Protein AF-A0A4R4BL20-F1 (afdb_monomer)

Secondary structure (DSSP, 8-state):
-------PPPHHHHHHHHHHHHHHHHTS-HHHHHHHHHHHTT--TT-SSPPEEEEEHHHHHHHHT--SSHHHHHHHHHHHHHHHT-EEEEE-TTS-EEEEESEEEEEEETTTTEEEEEE-GGGHHHHTTTHHHHTT--THHHHHTTTTT--

Structure (mmCIF, N/CA/C/O backbone):
data_AF-A0A4R4BL20-F1
#
_entry.id   AF-A0A4R4BL20-F1
#
loop_
_atom_site.group_PDB
_atom_site.id
_atom_site.type_symbol
_atom_site.label_atom_id
_atom_site.label_alt_id
_atom_site.label_comp_id
_atom_site.label_asym_id
_atom_site.label_entity_id
_atom_site.label_seq_id
_atom_site.pdbx_PDB_ins_code
_atom_site.Cartn_x
_atom_site.Cartn_y
_atom_site.Cartn_z
_atom_site.occupancy
_atom_site.B_iso_or_equiv
_atom_site.auth_seq_id
_atom_site.auth_comp_id
_atom_site.auth_asym_id
_atom_site.auth_atom_id
_atom_site.pdbx_PDB_model_num
ATOM 1 N N . MET A 1 1 ? -0.333 5.205 30.429 1.00 31.94 1 MET A N 1
ATOM 2 C CA . MET A 1 1 ? -1.725 4.739 30.607 1.00 31.94 1 MET A CA 1
ATOM 3 C C . MET A 1 1 ? -2.564 5.452 29.560 1.00 31.94 1 MET A C 1
ATOM 5 O O . MET A 1 1 ? -2.963 6.585 29.791 1.00 31.94 1 MET A O 1
ATOM 9 N N . SER A 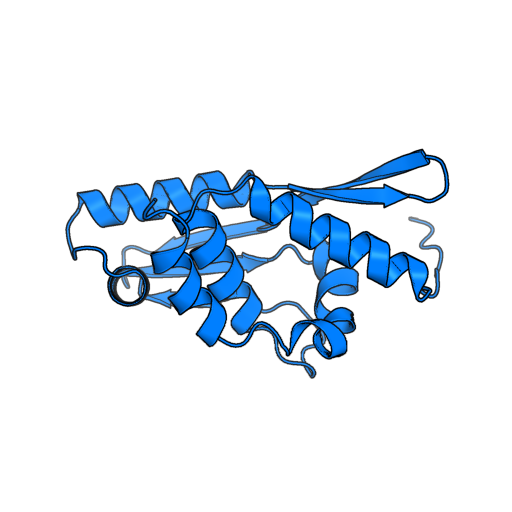1 2 ? -2.712 4.861 28.374 1.00 31.23 2 SER A N 1
ATOM 10 C CA . SER A 1 2 ? -3.537 5.444 27.311 1.00 31.23 2 SER A CA 1
ATOM 11 C C . SER A 1 2 ? -4.965 4.954 27.495 1.00 31.23 2 SER A C 1
ATOM 13 O O . SER A 1 2 ? -5.219 3.754 27.458 1.00 31.23 2 SER A O 1
ATOM 15 N N . THR A 1 3 ? -5.874 5.884 27.763 1.00 33.41 3 THR A N 1
ATOM 16 C CA . THR A 1 3 ? -7.309 5.628 27.878 1.00 33.41 3 THR A CA 1
ATOM 17 C C . THR A 1 3 ? -7.859 5.272 26.500 1.00 33.41 3 THR A C 1
ATOM 19 O O . THR A 1 3 ? -8.181 6.161 25.713 1.00 33.41 3 THR A O 1
ATOM 22 N N . THR A 1 4 ? -7.958 3.982 26.195 1.00 31.48 4 THR A N 1
ATOM 23 C CA . THR A 1 4 ? -8.775 3.504 25.077 1.00 31.48 4 THR A CA 1
ATOM 24 C C . THR A 1 4 ? -10.235 3.686 25.475 1.00 31.48 4 THR A C 1
ATOM 26 O O . THR A 1 4 ? -10.681 3.157 26.491 1.00 31.48 4 THR A O 1
ATOM 29 N N . LYS A 1 5 ? -10.967 4.512 24.725 1.00 36.00 5 LYS A N 1
ATOM 30 C CA . LYS A 1 5 ? -12.428 4.531 24.786 1.00 36.00 5 LYS A CA 1
ATOM 31 C C . LYS A 1 5 ? -12.923 3.472 23.816 1.00 36.00 5 LYS A C 1
ATOM 33 O O . LYS A 1 5 ? -12.691 3.612 22.618 1.00 36.00 5 LYS A O 1
ATOM 38 N N . ASP A 1 6 ? -13.622 2.472 24.332 1.00 31.44 6 ASP A N 1
ATOM 39 C CA . ASP A 1 6 ? -14.359 1.528 23.503 1.00 31.44 6 ASP A CA 1
ATOM 40 C C . ASP A 1 6 ? -15.542 2.270 22.877 1.00 31.44 6 ASP A C 1
ATOM 42 O O . ASP A 1 6 ? -16.510 2.636 23.546 1.00 31.44 6 ASP A O 1
ATOM 46 N N . VAL A 1 7 ? -15.419 2.577 21.590 1.00 52.25 7 VAL A N 1
ATOM 47 C CA . VAL A 1 7 ? -16.504 3.126 20.780 1.00 52.25 7 VAL A CA 1
ATOM 48 C C . VAL A 1 7 ? -16.988 1.992 19.893 1.00 52.25 7 VAL A C 1
ATOM 50 O O . VAL A 1 7 ? -16.219 1.470 19.091 1.00 52.25 7 VAL A O 1
ATOM 53 N N . VAL A 1 8 ? -18.254 1.604 20.050 1.00 52.00 8 VAL A N 1
ATOM 54 C CA . VAL A 1 8 ? -18.905 0.650 19.145 1.00 52.00 8 VAL A CA 1
ATOM 55 C C . VAL A 1 8 ? -19.224 1.396 17.845 1.00 52.00 8 VAL A C 1
ATOM 57 O O . VAL A 1 8 ? -19.981 2.369 17.906 1.00 52.00 8 VAL A O 1
ATOM 60 N N . PRO A 1 9 ? -18.657 0.998 16.691 1.00 52.44 9 PRO A N 1
ATOM 61 C CA . PRO A 1 9 ? -18.915 1.678 15.427 1.00 52.44 9 PRO A CA 1
ATOM 62 C C . PRO A 1 9 ? -20.393 1.596 15.032 1.00 52.44 9 PRO A C 1
ATOM 64 O O . PRO A 1 9 ? -21.051 0.570 15.213 1.00 52.44 9 PRO A O 1
ATOM 67 N N . THR A 1 10 ? -20.915 2.677 14.463 1.00 61.94 10 THR A N 1
ATOM 68 C CA . THR A 1 10 ? -22.281 2.772 13.937 1.00 61.94 10 THR A CA 1
ATOM 69 C C . THR A 1 10 ? -22.305 2.649 12.411 1.00 61.94 10 THR A C 1
ATOM 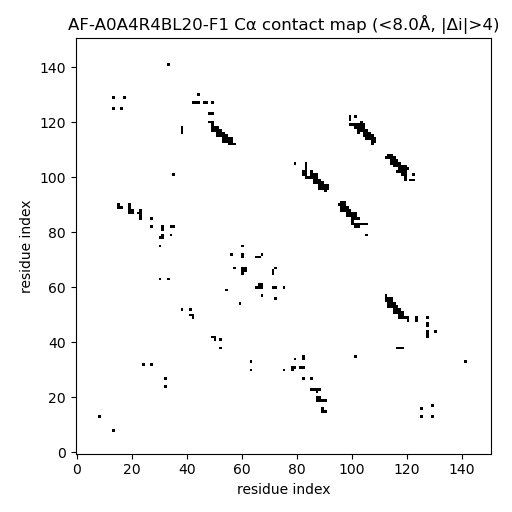71 O O . THR A 1 10 ? -21.281 2.740 11.738 1.00 61.94 10 THR A O 1
ATOM 74 N N . ARG A 1 11 ? -23.499 2.478 11.825 1.00 59.25 11 ARG A N 1
ATOM 75 C CA . ARG A 1 11 ? -23.683 2.435 10.360 1.00 59.25 11 ARG A CA 1
ATOM 76 C C . ARG A 1 11 ? -23.133 3.679 9.651 1.00 59.25 11 ARG A C 1
ATOM 78 O O . ARG A 1 11 ? -22.597 3.557 8.551 1.00 59.25 11 ARG A O 1
ATOM 85 N N . ASP A 1 12 ? -23.259 4.844 10.276 1.00 62.38 12 ASP A N 1
ATOM 86 C CA . ASP A 1 12 ? -22.762 6.102 9.720 1.00 62.38 12 ASP A CA 1
ATOM 87 C C . ASP A 1 12 ? -21.228 6.157 9.747 1.00 62.38 12 ASP A C 1
ATOM 89 O O . ASP A 1 12 ? -20.618 6.633 8.788 1.00 62.38 12 ASP A O 1
ATOM 93 N N . ASP A 1 13 ? -20.593 5.572 10.770 1.00 61.72 13 ASP A N 1
ATOM 94 C CA . ASP A 1 13 ? -19.132 5.452 10.840 1.00 61.72 13 ASP A CA 1
ATOM 95 C C . ASP A 1 13 ? -18.587 4.596 9.689 1.00 61.72 13 ASP A C 1
ATOM 97 O O . ASP A 1 13 ? -17.607 4.977 9.048 1.00 61.72 13 ASP A O 1
ATOM 101 N N . TYR A 1 14 ? -19.258 3.486 9.361 1.00 63.41 14 TYR A N 1
ATOM 102 C CA . TYR A 1 14 ? -18.886 2.652 8.214 1.00 63.41 14 TYR A CA 1
ATOM 103 C C . TYR A 1 14 ? -19.047 3.389 6.879 1.00 63.41 14 TYR A C 1
ATOM 105 O O . TYR A 1 14 ? -18.182 3.279 6.013 1.00 63.41 14 TYR A O 1
ATOM 113 N N . LEU A 1 15 ? -20.102 4.191 6.699 1.00 62.44 15 LEU A N 1
ATOM 114 C CA . LEU A 1 15 ? -20.268 5.007 5.488 1.00 62.44 15 LEU A CA 1
ATOM 115 C C . LEU A 1 15 ? -19.156 6.058 5.356 1.00 62.44 15 LEU A C 1
ATOM 117 O O . LEU A 1 15 ? -18.585 6.222 4.276 1.00 62.44 15 LEU A O 1
ATOM 121 N N . LEU A 1 16 ? -18.803 6.741 6.448 1.00 61.59 16 LEU A N 1
ATOM 122 C CA . LEU A 1 16 ? -17.710 7.717 6.468 1.00 61.59 16 LEU A CA 1
ATOM 123 C C . LEU A 1 16 ? -16.361 7.071 6.139 1.00 61.59 16 LEU A C 1
ATOM 125 O O . LEU A 1 16 ? -15.613 7.602 5.316 1.00 61.59 16 LEU A O 1
ATOM 129 N N . GLN A 1 17 ? -16.077 5.906 6.720 1.00 66.00 17 GLN A N 1
ATOM 130 C CA . GLN A 1 17 ? -14.889 5.114 6.396 1.00 66.00 17 GLN A CA 1
ATOM 131 C C . GLN A 1 17 ? -14.898 4.697 4.926 1.00 66.00 17 GLN A C 1
ATOM 133 O O . GLN A 1 17 ? -13.884 4.845 4.242 1.00 66.00 17 GLN A O 1
ATOM 138 N N . ALA A 1 18 ? -16.057 4.292 4.397 1.00 63.91 18 ALA A N 1
ATOM 139 C CA . ALA A 1 18 ? -16.178 3.920 2.998 1.00 63.91 18 ALA A CA 1
ATOM 140 C C . ALA A 1 18 ? -15.813 5.062 2.054 1.00 63.91 18 ALA A C 1
ATOM 142 O O . ALA A 1 18 ? -15.075 4.897 1.076 1.00 63.91 18 ALA A O 1
ATOM 143 N N . HIS A 1 19 ? -16.324 6.250 2.371 1.00 66.12 19 HIS A N 1
ATOM 144 C CA . HIS A 1 19 ? 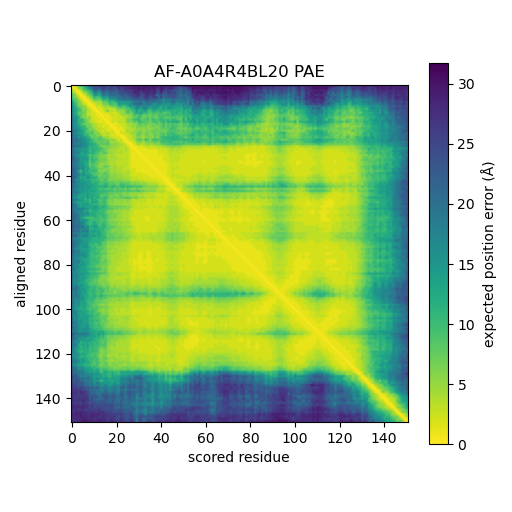-16.023 7.467 1.642 1.00 66.12 19 HIS A CA 1
ATOM 145 C C . HIS A 1 19 ? -14.555 7.878 1.796 1.00 66.12 19 HIS A C 1
ATOM 147 O O . HIS A 1 19 ? -13.945 8.278 0.806 1.00 66.12 19 HIS A O 1
ATOM 153 N N . ALA A 1 20 ? -13.964 7.737 2.984 1.00 66.00 20 ALA A N 1
ATOM 154 C CA . ALA A 1 20 ? -12.551 8.013 3.233 1.00 66.00 20 ALA A CA 1
ATOM 155 C C . ALA A 1 20 ? -11.629 7.113 2.392 1.00 66.00 20 ALA A C 1
ATOM 157 O O . ALA A 1 20 ? -10.736 7.621 1.705 1.00 66.00 20 ALA A O 1
ATOM 158 N N . ILE A 1 21 ? -11.899 5.802 2.379 1.00 70.31 21 ILE A N 1
ATOM 159 C CA . ILE A 1 21 ? -11.203 4.803 1.553 1.00 70.31 21 ILE A CA 1
ATOM 160 C C . ILE A 1 21 ? -11.309 5.191 0.075 1.00 70.31 21 ILE A C 1
ATOM 162 O O . ILE A 1 21 ? -10.303 5.296 -0.630 1.00 70.31 21 ILE A O 1
ATOM 166 N N . SER A 1 22 ? -12.534 5.482 -0.374 1.00 66.31 22 SER A N 1
ATOM 167 C CA . SER A 1 22 ? -12.822 5.862 -1.756 1.00 66.31 22 SER A CA 1
ATOM 168 C C . SER A 1 22 ? -12.051 7.121 -2.178 1.00 66.31 22 SER A C 1
ATOM 170 O O . SER A 1 22 ? -11.324 7.098 -3.171 1.00 66.31 22 SER A O 1
ATOM 172 N N . ARG A 1 23 ? -12.127 8.208 -1.394 1.00 67.81 23 ARG A N 1
ATOM 173 C CA . ARG A 1 23 ? -11.428 9.481 -1.661 1.00 67.81 23 ARG A CA 1
ATOM 174 C C . ARG A 1 23 ? -9.912 9.326 -1.691 1.00 67.81 23 ARG A C 1
ATOM 176 O O . ARG A 1 23 ? -9.277 9.854 -2.603 1.00 67.81 23 ARG A O 1
ATOM 183 N N . GLY A 1 24 ? -9.343 8.594 -0.731 1.00 67.75 24 GLY A N 1
ATOM 184 C CA . GLY A 1 24 ? -7.903 8.339 -0.674 1.00 67.75 24 GLY A CA 1
ATOM 185 C C . GLY A 1 24 ? -7.401 7.661 -1.949 1.00 67.75 24 GLY A C 1
ATOM 186 O O . GLY A 1 24 ? -6.431 8.125 -2.555 1.00 67.75 24 GLY A O 1
ATOM 187 N N . ALA A 1 25 ? -8.127 6.641 -2.418 1.00 65.88 25 ALA A N 1
ATOM 188 C CA . ALA A 1 25 ? -7.799 5.920 -3.644 1.00 65.88 25 ALA A CA 1
ATOM 189 C C . ALA A 1 25 ? -7.872 6.799 -4.910 1.00 65.88 25 ALA A C 1
ATOM 191 O O . ALA A 1 25 ? -7.066 6.611 -5.819 1.00 65.88 25 ALA A O 1
ATOM 192 N N . TYR A 1 26 ? -8.771 7.790 -4.999 1.00 66.31 26 TYR A N 1
ATOM 193 C CA . TYR A 1 26 ? -8.877 8.647 -6.195 1.00 66.31 26 TYR A CA 1
ATOM 194 C C . TYR A 1 26 ? -7.657 9.545 -6.447 1.00 66.31 26 TYR A C 1
ATOM 196 O O . TYR A 1 26 ? -7.417 9.923 -7.592 1.00 66.31 26 TYR A O 1
ATOM 204 N N . THR A 1 27 ? -6.869 9.865 -5.418 1.00 75.88 27 THR A N 1
ATOM 205 C CA . THR A 1 27 ? -5.661 10.707 -5.559 1.00 75.88 27 THR A CA 1
ATOM 206 C C . THR A 1 27 ? -4.416 9.929 -5.999 1.00 75.88 27 THR A C 1
ATOM 208 O O . THR A 1 27 ? -3.361 10.517 -6.256 1.00 75.88 27 THR A O 1
ATOM 211 N N . MET A 1 28 ? -4.522 8.603 -6.061 1.00 86.88 28 MET A N 1
ATOM 212 C CA . MET A 1 28 ? -3.430 7.696 -6.383 1.00 86.88 28 MET A CA 1
ATOM 213 C C . MET A 1 28 ? -3.315 7.472 -7.893 1.00 86.88 28 MET A C 1
ATOM 215 O O . MET A 1 28 ? -4.305 7.383 -8.625 1.00 86.88 28 MET A O 1
ATOM 219 N N . THR A 1 29 ? -2.089 7.293 -8.374 1.00 89.25 29 THR A N 1
ATOM 220 C CA . THR A 1 29 ? -1.850 6.806 -9.735 1.00 89.25 29 THR A CA 1
ATOM 221 C C . THR A 1 29 ? -2.375 5.383 -9.914 1.00 89.25 29 THR A C 1
ATOM 223 O O . THR A 1 29 ? -2.758 4.695 -8.966 1.00 89.25 29 THR A O 1
ATOM 226 N N . VAL A 1 30 ? -2.436 4.928 -11.165 1.00 87.25 30 VAL A N 1
ATOM 227 C CA . VAL A 1 30 ? -2.945 3.591 -11.492 1.00 87.25 30 VAL A CA 1
ATOM 228 C C . VAL A 1 30 ? -2.108 2.494 -10.826 1.00 87.25 30 VAL A C 1
ATOM 230 O O . VAL A 1 30 ? -2.689 1.578 -10.253 1.00 87.25 30 VAL A O 1
ATOM 233 N N . LEU A 1 31 ? -0.774 2.601 -10.836 1.00 89.69 31 LEU A N 1
ATOM 234 C CA . LEU A 1 31 ? 0.099 1.603 -10.204 1.00 89.69 31 LEU A CA 1
ATOM 235 C C . LEU A 1 31 ? -0.043 1.578 -8.679 1.00 89.69 31 LEU A C 1
ATOM 237 O O . LEU A 1 31 ? -0.161 0.500 -8.108 1.00 89.69 31 LEU A O 1
ATOM 241 N N . GLU A 1 32 ? -0.123 2.741 -8.028 1.00 91.75 32 GLU A N 1
ATOM 242 C CA . GLU A 1 32 ? -0.366 2.827 -6.578 1.00 91.75 32 GLU A CA 1
ATOM 243 C C . GLU A 1 32 ? -1.689 2.154 -6.188 1.00 91.75 32 GLU A C 1
ATOM 245 O O . GLU A 1 32 ? -1.716 1.332 -5.276 1.00 91.75 32 GLU A O 1
ATOM 250 N N . ARG A 1 33 ? -2.777 2.435 -6.923 1.00 87.38 33 ARG A N 1
ATOM 251 C CA . ARG A 1 33 ? -4.078 1.780 -6.694 1.00 87.38 33 ARG A CA 1
ATOM 252 C C . ARG A 1 33 ? -4.012 0.278 -6.907 1.00 87.38 33 ARG A C 1
ATOM 254 O O . ARG A 1 33 ? -4.575 -0.467 -6.118 1.00 87.38 33 ARG A O 1
ATOM 261 N N . ARG A 1 34 ? -3.345 -0.172 -7.973 1.00 87.50 34 ARG A N 1
ATOM 262 C CA . ARG A 1 34 ? -3.199 -1.602 -8.270 1.00 87.50 34 ARG A CA 1
ATOM 263 C C . ARG A 1 34 ? -2.441 -2.327 -7.161 1.00 87.50 34 ARG A C 1
ATOM 265 O O . ARG A 1 34 ? -2.890 -3.388 -6.747 1.00 87.50 34 ARG A O 1
ATOM 272 N N . LEU A 1 35 ? -1.356 -1.741 -6.654 1.00 91.44 35 LEU A N 1
ATOM 273 C CA . LEU A 1 35 ? -0.610 -2.272 -5.509 1.00 91.44 35 LEU A CA 1
ATOM 274 C C . LEU A 1 35 ? -1.474 -2.328 -4.244 1.00 91.44 35 LEU A C 1
ATOM 276 O O . LEU A 1 35 ? -1.524 -3.367 -3.590 1.00 91.44 35 LEU A O 1
ATOM 280 N N . LEU A 1 36 ? -2.203 -1.249 -3.936 1.00 88.38 36 LEU A N 1
ATOM 281 C CA . LEU A 1 36 ? -3.107 -1.212 -2.785 1.00 88.38 36 LEU A CA 1
ATOM 282 C C . LEU A 1 36 ? -4.195 -2.288 -2.888 1.00 88.38 36 LEU A C 1
ATOM 284 O O . LEU A 1 36 ? -4.413 -3.037 -1.942 1.00 88.38 36 LEU A O 1
ATOM 288 N N . TYR A 1 37 ? -4.853 -2.403 -4.042 1.00 84.25 37 TYR A N 1
ATOM 289 C CA . TYR A 1 37 ? -5.892 -3.406 -4.261 1.00 84.25 37 TYR A CA 1
ATOM 290 C C . TYR A 1 37 ? -5.352 -4.828 -4.232 1.00 84.25 37 TYR A C 1
ATOM 292 O O . TYR A 1 37 ? -6.029 -5.711 -3.717 1.00 84.25 37 TYR A O 1
ATOM 300 N N . LEU A 1 38 ? -4.141 -5.054 -4.739 1.00 85.06 38 LEU A N 1
ATOM 301 C CA . LEU A 1 38 ? -3.494 -6.355 -4.652 1.00 85.06 38 LEU A CA 1
ATOM 302 C C . LEU A 1 38 ? -3.280 -6.753 -3.186 1.00 85.06 38 LEU A C 1
ATOM 304 O O . LEU A 1 38 ? -3.604 -7.884 -2.828 1.00 85.06 38 LEU A O 1
ATOM 308 N N . ALA A 1 39 ? -2.819 -5.824 -2.340 1.00 87.06 39 ALA A N 1
ATOM 309 C CA . ALA A 1 39 ? -2.666 -6.062 -0.907 1.00 87.06 39 ALA A CA 1
ATOM 310 C C . ALA A 1 39 ? -4.021 -6.292 -0.210 1.00 87.06 39 ALA A C 1
ATOM 312 O O . ALA A 1 39 ? -4.196 -7.283 0.494 1.00 87.06 39 ALA A O 1
ATOM 313 N N . MET A 1 40 ? -5.011 -5.429 -0.464 1.00 82.94 40 MET A N 1
ATOM 314 C CA . MET A 1 40 ? -6.352 -5.554 0.123 1.00 82.94 40 MET A CA 1
ATOM 315 C C . MET A 1 40 ? -7.072 -6.842 -0.295 1.00 82.94 40 MET A C 1
ATOM 317 O O . MET A 1 40 ? -7.827 -7.399 0.494 1.00 82.94 40 MET A O 1
ATOM 321 N N . ALA A 1 41 ? -6.832 -7.340 -1.511 1.00 81.06 41 ALA A N 1
ATOM 322 C CA . ALA A 1 41 ? -7.429 -8.579 -2.007 1.00 81.06 41 ALA A CA 1
ATOM 323 C C . ALA A 1 41 ? -6.940 -9.838 -1.271 1.00 81.06 41 ALA A C 1
ATOM 325 O O . ALA A 1 41 ? -7.546 -10.895 -1.435 1.00 81.06 41 ALA A O 1
ATOM 326 N N . GLN A 1 42 ? -5.858 -9.748 -0.489 1.00 82.19 42 GLN A N 1
ATOM 327 C CA . GLN A 1 42 ? -5.380 -10.866 0.330 1.00 82.19 42 GLN A CA 1
ATOM 328 C C . GLN A 1 42 ? -6.057 -10.949 1.697 1.00 82.19 42 GLN A C 1
ATOM 330 O O . 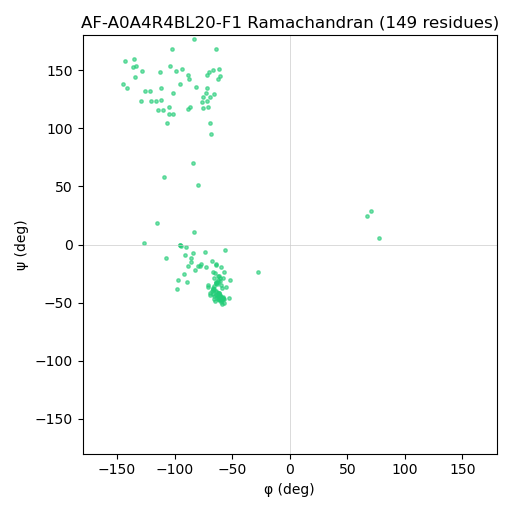GLN A 1 42 ? -5.957 -11.989 2.341 1.00 82.19 42 GLN A O 1
ATOM 335 N N . ILE A 1 43 ? -6.741 -9.884 2.122 1.00 82.25 43 ILE A N 1
ATOM 336 C CA . ILE A 1 43 ? -7.476 -9.844 3.385 1.00 82.25 43 ILE A CA 1
ATOM 337 C C . ILE A 1 43 ? -8.684 -10.772 3.271 1.00 82.25 43 ILE A C 1
ATOM 339 O O . ILE A 1 43 ? -9.495 -10.636 2.346 1.00 82.25 43 ILE A O 1
ATOM 343 N N . ARG A 1 44 ? -8.821 -11.690 4.222 1.00 78.00 44 ARG A N 1
ATOM 344 C CA . ARG A 1 44 ? -9.931 -12.638 4.314 1.00 78.00 44 ARG A CA 1
ATOM 345 C C . ARG A 1 44 ? -10.904 -12.215 5.415 1.00 78.00 44 ARG A C 1
ATOM 347 O O . ARG A 1 44 ? -10.477 -11.630 6.406 1.00 78.00 44 ARG A O 1
ATOM 354 N N . PRO A 1 45 ? -12.192 -12.593 5.321 1.00 69.19 45 PRO A N 1
ATOM 355 C CA . PRO A 1 45 ? -13.169 -12.227 6.346 1.00 69.19 45 PRO A CA 1
ATOM 356 C C . PRO A 1 45 ? -12.888 -12.834 7.727 1.00 69.19 45 PRO A C 1
ATOM 358 O O . PRO A 1 45 ? -13.478 -12.402 8.707 1.00 69.19 45 PRO A O 1
ATOM 361 N N . GLN A 1 46 ? -12.052 -13.874 7.795 1.00 74.31 46 GLN A N 1
ATOM 362 C CA . GLN A 1 46 ? -11.664 -14.548 9.037 1.00 74.31 46 GLN A CA 1
ATOM 363 C C . GLN A 1 46 ? -10.343 -14.023 9.614 1.00 74.31 46 GLN A C 1
ATOM 365 O O . GLN A 1 46 ? -9.889 -14.555 10.622 1.00 74.31 46 GLN A O 1
ATOM 370 N N . ASP A 1 47 ? -9.698 -13.055 8.961 1.00 76.81 47 ASP A N 1
ATOM 371 C CA . ASP A 1 47 ? -8.435 -12.517 9.450 1.00 76.81 47 ASP A CA 1
ATOM 372 C C . ASP A 1 47 ? -8.701 -11.582 10.639 1.00 76.81 47 ASP A C 1
ATOM 374 O O . ASP A 1 47 ? -9.428 -10.596 10.517 1.00 76.81 47 ASP A O 1
ATOM 378 N N . ASP A 1 48 ? -8.084 -11.877 11.784 1.00 79.88 48 ASP A N 1
ATOM 379 C CA . ASP A 1 48 ? -8.124 -11.012 12.973 1.00 79.88 48 ASP A CA 1
ATOM 380 C C . ASP A 1 48 ? -7.138 -9.830 12.863 1.00 79.88 48 ASP A C 1
ATOM 382 O O . ASP A 1 48 ? -7.264 -8.824 13.561 1.00 79.88 48 ASP A O 1
ATOM 386 N N . GLU A 1 49 ? -6.158 -9.937 11.962 1.00 85.69 49 GLU A N 1
ATOM 387 C CA . GLU A 1 49 ? -5.107 -8.949 11.717 1.00 85.69 49 GLU A CA 1
ATOM 388 C C . GLU A 1 49 ? -4.889 -8.753 10.214 1.00 85.69 49 GLU A C 1
ATOM 390 O O . GLU A 1 49 ? -5.095 -9.664 9.412 1.00 85.69 49 GLU A O 1
ATOM 395 N N . LEU A 1 50 ? -4.428 -7.567 9.808 1.00 86.62 50 LEU A N 1
ATOM 396 C CA . LEU A 1 50 ? -4.108 -7.319 8.404 1.00 86.62 50 LEU A CA 1
ATOM 397 C C . LEU A 1 50 ? -2.827 -8.072 8.003 1.00 86.62 50 LEU A C 1
ATOM 399 O O . LEU A 1 50 ? -1.773 -7.845 8.605 1.00 86.62 50 LEU A O 1
ATOM 403 N N . PRO A 1 51 ? -2.872 -8.935 6.970 1.00 83.38 51 PRO A N 1
ATOM 404 C CA . PRO A 1 51 ? -1.717 -9.725 6.586 1.00 83.38 51 PRO A CA 1
ATOM 405 C C . PRO A 1 51 ? -0.636 -8.860 5.932 1.00 83.38 51 PRO A C 1
ATOM 407 O O . PRO A 1 51 ? -0.907 -7.928 5.169 1.00 83.38 51 PRO A O 1
ATOM 410 N N . GLU A 1 52 ? 0.622 -9.230 6.169 1.00 91.81 52 GLU A N 1
ATOM 411 C CA . GLU A 1 52 ? 1.713 -8.819 5.293 1.00 91.81 52 GLU A CA 1
ATOM 412 C C . GLU A 1 52 ? 1.662 -9.638 4.003 1.00 91.81 52 GLU A C 1
ATOM 414 O O . GLU A 1 52 ? 1.649 -10.870 4.024 1.00 91.81 52 GLU A O 1
ATOM 419 N N . VAL A 1 53 ? 1.656 -8.946 2.867 1.00 90.81 53 VAL A N 1
ATOM 420 C CA . VAL A 1 53 ? 1.580 -9.583 1.559 1.00 90.81 53 VAL A CA 1
ATOM 421 C C . VAL A 1 53 ? 2.961 -9.627 0.929 1.00 90.81 53 VAL A C 1
ATOM 423 O O . VAL A 1 53 ? 3.488 -8.595 0.520 1.00 90.81 53 VAL A O 1
ATOM 426 N N . ARG A 1 54 ? 3.512 -10.835 0.793 1.00 94.31 54 ARG A N 1
ATOM 427 C CA . ARG A 1 54 ? 4.763 -11.109 0.075 1.00 94.31 54 ARG A CA 1
ATOM 428 C C . ARG A 1 54 ? 4.474 -11.687 -1.307 1.00 94.31 54 ARG A C 1
ATOM 430 O O . ARG A 1 54 ? 3.713 -12.642 -1.442 1.00 94.31 54 ARG A O 1
ATOM 437 N N . MET A 1 55 ? 5.104 -11.128 -2.331 1.00 92.06 55 MET A N 1
ATOM 438 C CA . MET A 1 55 ? 4.938 -11.517 -3.733 1.00 92.06 55 MET A CA 1
ATOM 439 C C . MET A 1 55 ? 6.266 -11.419 -4.483 1.00 92.06 55 MET A C 1
ATOM 441 O O . MET A 1 55 ? 7.155 -10.680 -4.084 1.00 92.06 55 MET A O 1
ATOM 445 N N . SER A 1 56 ? 6.409 -12.128 -5.599 1.00 94.56 56 SER A N 1
ATOM 446 C CA . SER A 1 56 ? 7.538 -11.899 -6.506 1.00 94.56 56 SER A CA 1
ATOM 447 C C . SER A 1 56 ? 7.336 -10.582 -7.260 1.00 94.56 56 SER A C 1
ATOM 449 O O . SER A 1 56 ? 6.276 -10.383 -7.858 1.00 94.56 56 SER A O 1
ATOM 451 N N . ALA A 1 57 ? 8.348 -9.710 -7.291 1.00 93.75 57 ALA A N 1
ATOM 452 C CA . ALA A 1 57 ? 8.289 -8.467 -8.061 1.00 93.75 57 ALA A CA 1
ATOM 453 C C . ALA A 1 57 ? 8.043 -8.738 -9.556 1.00 93.75 57 ALA A C 1
ATOM 455 O O . ALA A 1 57 ? 7.228 -8.059 -10.177 1.00 93.75 57 ALA A O 1
ATOM 456 N N . TYR A 1 58 ? 8.637 -9.803 -10.103 1.00 92.44 58 TYR A N 1
ATOM 457 C CA . TYR A 1 58 ? 8.359 -10.272 -11.462 1.00 92.44 58 TYR A CA 1
ATOM 458 C C . TYR A 1 58 ? 6.867 -10.576 -11.676 1.00 92.44 58 TYR A C 1
ATOM 460 O O . TYR A 1 58 ? 6.264 -10.113 -12.643 1.00 92.44 58 TYR A O 1
ATOM 468 N N . SER A 1 59 ? 6.237 -11.298 -10.742 1.00 88.62 59 SER A N 1
ATOM 469 C CA . SER A 1 59 ? 4.805 -11.626 -10.836 1.00 88.62 59 SER A CA 1
ATOM 470 C C . SER A 1 59 ? 3.920 -10.377 -10.798 1.00 88.62 59 SER A C 1
ATOM 472 O O . SER A 1 59 ? 2.896 -10.333 -11.476 1.00 88.62 59 SER A O 1
ATOM 474 N N . VAL A 1 60 ? 4.327 -9.343 -10.054 1.00 89.50 60 VAL A N 1
ATOM 475 C CA . VAL A 1 60 ? 3.635 -8.045 -10.026 1.00 89.50 60 VAL A CA 1
ATOM 476 C C . VAL A 1 60 ? 3.722 -7.343 -11.374 1.00 89.50 60 VAL A C 1
ATOM 478 O O . VAL A 1 60 ? 2.700 -6.888 -11.887 1.00 89.50 60 VAL A O 1
ATOM 481 N N . LEU A 1 61 ? 4.916 -7.288 -11.972 1.00 91.19 61 LEU A N 1
ATOM 482 C CA . LEU A 1 61 ? 5.102 -6.695 -13.297 1.00 91.19 61 LEU A CA 1
ATOM 483 C C . LEU A 1 61 ? 4.227 -7.403 -14.339 1.00 91.19 61 LEU A C 1
ATOM 485 O O . LEU A 1 61 ? 3.486 -6.737 -15.064 1.00 91.19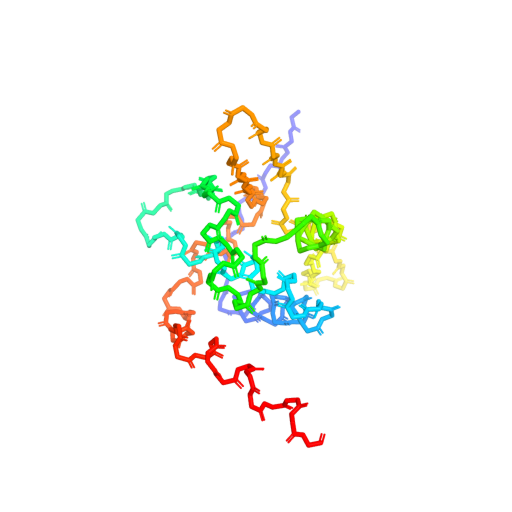 61 LEU A O 1
ATOM 489 N N . GLN A 1 62 ? 4.220 -8.741 -14.342 1.00 90.06 62 GLN A N 1
ATOM 490 C CA . GLN A 1 62 ? 3.362 -9.535 -15.228 1.00 90.06 62 GLN A CA 1
ATOM 491 C C . GLN A 1 62 ? 1.872 -9.251 -14.998 1.00 90.06 62 GLN A C 1
ATOM 493 O O . GLN A 1 62 ? 1.141 -8.975 -15.949 1.00 90.06 62 GLN A O 1
ATOM 498 N N . ALA A 1 63 ? 1.420 -9.241 -13.739 1.00 84.56 63 ALA A N 1
ATOM 499 C CA . ALA A 1 63 ? 0.029 -8.947 -13.394 1.00 84.56 63 ALA A CA 1
ATOM 500 C C . ALA A 1 63 ? -0.408 -7.539 -13.832 1.00 84.56 63 ALA A C 1
ATOM 502 O O . ALA A 1 63 ? -1.587 -7.306 -14.105 1.00 84.56 63 ALA A O 1
ATOM 503 N N . PHE A 1 64 ? 0.526 -6.589 -13.904 1.00 87.19 64 PHE A N 1
ATOM 504 C CA . PHE A 1 64 ? 0.250 -5.211 -14.308 1.00 87.19 64 PHE A CA 1
ATOM 505 C C . PHE A 1 64 ? 0.484 -4.943 -15.798 1.00 87.19 64 PHE A C 1
ATOM 507 O O . PHE A 1 64 ? 0.194 -3.827 -16.246 1.00 87.19 64 PHE A O 1
ATOM 514 N N . GLY A 1 65 ? 0.928 -5.949 -16.561 1.00 88.31 65 GLY A N 1
ATOM 515 C CA . GLY A 1 65 ? 1.234 -5.834 -17.988 1.00 88.31 65 GLY A CA 1
ATOM 516 C C . GLY A 1 65 ? 2.487 -5.002 -18.269 1.00 88.31 65 GLY A C 1
ATOM 517 O O . GLY A 1 65 ? 2.561 -4.338 -19.299 1.00 88.31 65 GLY A O 1
ATOM 518 N N . MET A 1 66 ? 3.432 -4.983 -17.329 1.00 91.81 66 MET A N 1
ATOM 519 C CA . MET A 1 66 ? 4.706 -4.276 -17.440 1.00 91.81 66 MET A CA 1
ATOM 520 C C . MET A 1 66 ? 5.788 -5.212 -17.985 1.00 91.81 66 MET A C 1
ATOM 522 O O . MET A 1 66 ? 5.746 -6.427 -17.779 1.00 91.81 66 MET A O 1
ATOM 526 N N . SER A 1 67 ? 6.771 -4.638 -18.674 1.00 94.62 67 SER A N 1
ATOM 527 C CA . SER A 1 67 ? 7.923 -5.382 -19.180 1.00 94.62 67 SER A CA 1
ATOM 528 C C . SER A 1 67 ? 8.789 -5.909 -18.034 1.00 94.62 67 SER A C 1
ATOM 530 O O . SER A 1 67 ? 8.907 -5.277 -16.989 1.00 94.62 67 SER A O 1
ATOM 532 N N . ASP A 1 68 ? 9.461 -7.037 -18.246 1.00 95.44 68 ASP A N 1
ATOM 533 C CA . ASP A 1 68 ? 10.507 -7.513 -17.336 1.00 95.44 68 ASP A CA 1
ATOM 534 C C . ASP A 1 68 ? 11.839 -6.821 -17.677 1.00 95.44 68 ASP A C 1
ATOM 536 O O . ASP A 1 68 ? 12.733 -7.399 -18.293 1.00 95.44 68 ASP A O 1
ATOM 540 N N . ASP A 1 69 ? 11.926 -5.519 -17.384 1.00 95.75 69 ASP A N 1
ATOM 541 C CA . ASP A 1 69 ? 13.120 -4.703 -17.618 1.00 95.75 69 ASP A CA 1
ATOM 542 C C . ASP A 1 69 ? 13.448 -3.796 -16.422 1.00 95.75 69 ASP A C 1
ATOM 544 O O . ASP A 1 69 ? 12.602 -3.487 -15.583 1.00 95.75 69 ASP A O 1
ATOM 548 N N . GLY A 1 70 ? 14.700 -3.332 -16.340 1.00 95.19 70 GLY A N 1
ATOM 549 C CA . GLY A 1 70 ? 15.164 -2.516 -15.211 1.00 95.19 70 GLY A CA 1
ATOM 550 C C . GLY A 1 70 ? 14.358 -1.228 -14.995 1.00 95.19 70 GLY A C 1
ATOM 551 O O . GLY A 1 70 ? 14.212 -0.782 -13.859 1.00 95.19 70 GLY A O 1
ATOM 552 N N . ARG A 1 71 ? 13.780 -0.649 -16.056 1.00 96.69 71 ARG A N 1
ATOM 553 C CA . ARG A 1 71 ? 12.917 0.539 -15.943 1.00 96.69 71 ARG A CA 1
ATOM 554 C C . ARG A 1 71 ? 11.615 0.210 -15.222 1.00 96.69 71 ARG A C 1
ATOM 556 O O . ARG A 1 71 ? 11.189 0.990 -14.377 1.00 96.69 71 ARG A O 1
ATOM 563 N N . SER A 1 72 ? 11.033 -0.949 -15.505 1.00 95.88 72 SER A N 1
ATOM 564 C CA . SER A 1 72 ? 9.791 -1.409 -14.886 1.00 95.88 72 SER A CA 1
ATOM 565 C C . SER A 1 72 ? 9.970 -1.695 -13.391 1.00 95.88 72 SER A C 1
ATOM 567 O O . SER A 1 72 ? 9.109 -1.326 -12.596 1.00 95.88 72 SER A O 1
ATOM 569 N N . TYR A 1 73 ? 11.120 -2.237 -12.970 1.00 95.50 73 TYR A N 1
ATOM 570 C CA . TYR A 1 73 ? 11.448 -2.375 -11.541 1.00 95.50 73 TYR A CA 1
ATOM 571 C C . TYR A 1 73 ? 11.658 -1.019 -10.844 1.00 95.50 73 TYR A C 1
ATOM 573 O O . TYR A 1 73 ? 11.223 -0.841 -9.705 1.00 95.50 73 TYR A O 1
ATOM 581 N N . ILE A 1 74 ? 12.278 -0.040 -11.518 1.00 96.81 74 ILE A N 1
ATOM 582 C CA . ILE A 1 74 ? 12.410 1.333 -10.995 1.00 96.81 74 ILE A CA 1
ATOM 583 C C . ILE A 1 74 ? 11.028 1.977 -10.829 1.00 96.81 74 ILE A C 1
ATOM 585 O O . ILE A 1 74 ? 10.746 2.575 -9.790 1.00 96.81 74 ILE A O 1
ATOM 589 N N . GLU A 1 75 ? 10.153 1.830 -11.824 1.00 96.25 75 GLU A N 1
ATOM 590 C CA . GLU A 1 75 ? 8.786 2.349 -11.773 1.00 96.25 75 GLU A CA 1
ATOM 591 C C . GLU A 1 75 ? 7.964 1.677 -10.665 1.00 96.25 75 GLU A C 1
ATOM 593 O O . GLU A 1 75 ? 7.251 2.363 -9.928 1.00 96.25 75 GLU A O 1
ATOM 598 N N . LEU A 1 76 ? 8.115 0.360 -10.489 1.00 96.00 76 LEU A N 1
ATOM 599 C CA . LEU A 1 76 ? 7.491 -0.390 -9.402 1.00 96.00 76 LEU A CA 1
ATOM 600 C C . LEU A 1 76 ? 7.945 0.132 -8.033 1.00 96.00 76 LEU A C 1
ATOM 602 O O . LEU A 1 76 ? 7.099 0.452 -7.198 1.00 96.00 76 LEU A O 1
ATOM 606 N N . LYS A 1 77 ? 9.257 0.300 -7.815 1.00 96.69 77 LYS A N 1
ATOM 607 C CA . LYS A 1 77 ? 9.794 0.882 -6.573 1.00 96.69 77 LYS A CA 1
ATOM 608 C C . LYS A 1 77 ? 9.239 2.284 -6.324 1.00 96.69 77 LYS A C 1
ATOM 610 O O . LYS A 1 77 ? 8.768 2.567 -5.226 1.00 96.69 77 LYS A O 1
ATOM 615 N N . ALA A 1 78 ? 9.217 3.140 -7.345 1.00 97.25 78 ALA A N 1
ATOM 616 C CA . ALA A 1 78 ? 8.659 4.486 -7.233 1.00 97.25 78 ALA A CA 1
ATOM 617 C C . ALA A 1 78 ? 7.146 4.477 -6.948 1.00 97.25 78 ALA A C 1
ATOM 619 O O . ALA A 1 78 ? 6.628 5.378 -6.288 1.00 97.25 78 ALA A O 1
ATOM 620 N N . ALA A 1 79 ? 6.398 3.493 -7.452 1.00 96.19 79 ALA A N 1
ATOM 621 C CA . ALA A 1 79 ? 4.986 3.323 -7.119 1.00 96.19 79 ALA A CA 1
ATOM 622 C C . ALA A 1 79 ? 4.793 2.887 -5.659 1.00 96.19 79 ALA A C 1
ATOM 624 O O . ALA A 1 79 ? 3.923 3.435 -4.985 1.00 96.19 79 ALA A O 1
ATOM 625 N N . VAL A 1 80 ? 5.624 1.969 -5.159 1.00 96.56 80 VAL A N 1
ATOM 626 C CA . VAL A 1 80 ? 5.621 1.538 -3.751 1.00 96.56 80 VAL A CA 1
ATOM 627 C C . VAL A 1 80 ? 5.957 2.705 -2.818 1.00 96.56 80 VAL A C 1
ATOM 629 O O . VAL A 1 80 ? 5.223 2.946 -1.863 1.00 96.56 80 VAL A O 1
ATOM 632 N N . GLU A 1 81 ? 7.001 3.483 -3.119 1.00 96.81 81 GLU A N 1
ATOM 633 C CA . GLU A 1 81 ? 7.382 4.664 -2.328 1.00 96.81 81 GLU A CA 1
ATOM 634 C C . GLU A 1 81 ? 6.251 5.692 -2.248 1.00 96.81 81 GLU A C 1
ATOM 636 O O . GLU A 1 81 ? 5.912 6.175 -1.165 1.00 96.81 81 GLU A O 1
ATOM 641 N N . ARG A 1 82 ? 5.615 6.004 -3.384 1.00 96.19 82 ARG A N 1
ATOM 642 C CA . ARG A 1 82 ? 4.488 6.943 -3.391 1.00 96.19 82 ARG A CA 1
ATOM 643 C C . ARG A 1 82 ? 3.284 6.386 -2.636 1.00 96.19 82 ARG A C 1
ATOM 645 O O . ARG A 1 82 ? 2.658 7.145 -1.902 1.00 96.19 82 ARG A O 1
ATOM 652 N N . LEU A 1 83 ? 3.008 5.081 -2.750 1.00 94.75 83 LEU A N 1
ATOM 653 C CA . LEU A 1 83 ? 1.941 4.410 -2.003 1.00 94.75 83 LEU A CA 1
ATOM 654 C C . LEU A 1 83 ? 2.162 4.492 -0.485 1.00 94.75 83 LEU A C 1
ATOM 656 O O . LEU A 1 83 ? 1.213 4.784 0.238 1.00 94.75 83 LEU A O 1
ATOM 660 N N . MET A 1 84 ? 3.393 4.307 0.000 1.00 94.69 84 MET A N 1
ATOM 661 C CA . MET A 1 84 ? 3.719 4.499 1.423 1.00 94.69 84 MET A CA 1
ATOM 662 C C . MET A 1 84 ? 3.433 5.931 1.900 1.00 94.69 84 MET A C 1
ATOM 664 O O . MET A 1 84 ? 2.975 6.145 3.023 1.00 94.69 84 MET A O 1
ATOM 668 N N . GLY A 1 85 ? 3.634 6.921 1.026 1.00 93.31 85 GLY A N 1
ATOM 669 C CA . GLY A 1 85 ? 3.285 8.318 1.289 1.00 93.31 85 GLY A CA 1
ATOM 670 C C . GLY A 1 85 ? 1.783 8.623 1.256 1.00 93.31 85 GLY A C 1
ATOM 671 O O . GLY A 1 85 ? 1.388 9.746 1.573 1.00 93.31 85 GLY A O 1
ATOM 672 N N . ARG A 1 86 ? 0.922 7.670 0.873 1.00 92.06 86 ARG A N 1
ATOM 673 C CA . ARG A 1 86 ? -0.527 7.895 0.827 1.00 92.06 86 ARG A CA 1
ATOM 674 C C . ARG A 1 86 ? -1.148 7.744 2.200 1.00 92.06 86 ARG A C 1
ATOM 676 O O . ARG A 1 86 ? -0.929 6.753 2.895 1.00 92.06 86 ARG A O 1
ATOM 683 N N . VAL A 1 87 ? -2.026 8.689 2.515 1.00 89.88 87 VAL A N 1
ATOM 684 C CA . VAL A 1 87 ? -2.839 8.676 3.726 1.00 89.88 87 VAL A CA 1
ATOM 685 C C . VAL A 1 87 ? -4.316 8.479 3.399 1.00 89.88 87 VAL A C 1
ATOM 687 O O . VAL A 1 87 ? -4.805 8.906 2.349 1.00 89.88 87 VAL A O 1
ATOM 690 N N . ILE A 1 88 ? -5.031 7.833 4.309 1.00 83.88 88 ILE A N 1
ATOM 691 C CA . ILE A 1 88 ? -6.486 7.891 4.400 1.00 83.88 88 ILE A CA 1
ATOM 692 C C . ILE A 1 88 ? -6.860 8.965 5.418 1.00 83.88 88 ILE A C 1
ATOM 694 O O . ILE A 1 88 ? -6.232 9.070 6.470 1.00 83.88 88 ILE A O 1
ATOM 698 N N . VAL A 1 89 ? -7.877 9.766 5.100 1.00 83.19 89 VAL A N 1
ATOM 699 C CA . VAL A 1 89 ? -8.397 10.811 5.989 1.00 83.19 89 VAL A CA 1
ATOM 700 C C . VAL A 1 89 ? -9.819 10.451 6.389 1.00 83.19 89 VAL A C 1
ATOM 702 O O . VAL A 1 89 ? -10.708 10.406 5.535 1.00 83.19 89 VAL A O 1
ATOM 705 N N . ILE A 1 90 ? -10.017 10.204 7.680 1.00 79.00 90 ILE A N 1
ATOM 706 C CA . ILE A 1 90 ? -11.305 9.873 8.286 1.00 79.00 90 ILE A CA 1
ATOM 707 C C . ILE A 1 90 ? -11.796 11.105 9.043 1.00 79.00 90 ILE A C 1
ATOM 709 O O . ILE A 1 90 ? -11.205 11.512 10.048 1.00 79.00 90 ILE A O 1
ATOM 713 N N . ASP A 1 91 ? -12.875 11.702 8.547 1.00 77.25 91 ASP A N 1
ATOM 714 C CA . ASP A 1 91 ? -13.534 12.830 9.200 1.00 77.25 91 ASP A CA 1
ATOM 715 C C . ASP A 1 91 ? -14.270 12.337 10.452 1.00 77.25 91 ASP A C 1
ATOM 717 O O . ASP A 1 91 ? -14.951 11.311 10.424 1.00 77.25 91 ASP A O 1
ATOM 721 N N . ARG A 1 92 ? -14.131 13.059 11.566 1.00 77.25 92 ARG A N 1
ATOM 722 C CA . ARG A 1 92 ? -14.783 12.729 12.838 1.00 77.25 92 ARG A CA 1
ATOM 723 C C . ARG A 1 92 ? -16.045 13.575 13.038 1.00 77.25 92 ARG A C 1
ATOM 725 O O . ARG A 1 92 ? -16.055 14.744 12.650 1.00 77.25 92 ARG A O 1
ATOM 732 N N . PRO A 1 93 ? -17.073 13.060 13.742 1.00 74.38 93 PRO 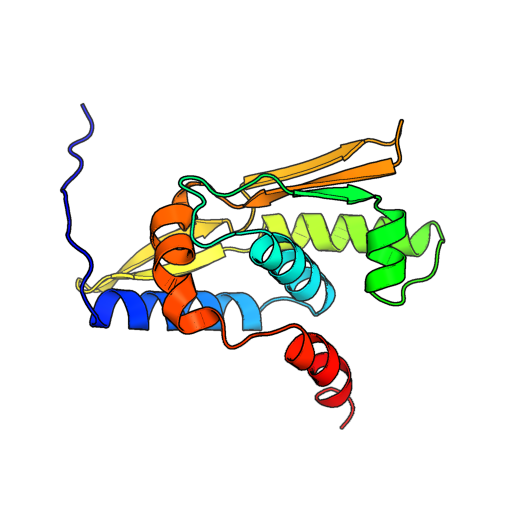A N 1
ATOM 733 C CA . PRO A 1 93 ? -18.332 13.785 13.964 1.00 74.38 93 PRO A CA 1
ATOM 734 C C . PRO A 1 93 ? -18.179 15.150 14.651 1.00 74.38 93 PRO A C 1
ATOM 736 O O . PRO A 1 93 ? -19.022 16.026 14.498 1.00 74.38 93 PRO A O 1
ATOM 739 N N . ASN A 1 94 ? -17.095 15.352 15.403 1.00 80.88 94 ASN A N 1
ATOM 740 C CA . ASN A 1 94 ? -16.793 16.613 16.077 1.00 80.88 94 ASN A CA 1
ATOM 741 C C . ASN A 1 94 ? -16.099 17.657 15.175 1.00 80.88 94 ASN A C 1
ATOM 743 O O . ASN A 1 94 ? -15.576 18.641 15.694 1.00 80.88 94 ASN A O 1
ATOM 747 N N . GLY A 1 95 ? -16.030 17.427 13.860 1.00 80.00 95 GLY A N 1
ATOM 748 C CA . GLY A 1 95 ? -15.323 18.291 12.909 1.00 80.00 95 GLY A CA 1
ATOM 749 C C . GLY A 1 95 ? -13.799 18.119 12.910 1.00 80.00 95 GLY A C 1
ATOM 750 O O . GLY A 1 95 ? -13.100 18.869 12.232 1.00 80.00 95 GLY A O 1
ATOM 751 N N . GLY A 1 96 ? -13.270 17.155 13.670 1.00 82.56 96 GLY A N 1
ATOM 752 C CA . GLY A 1 96 ? -11.861 16.766 13.620 1.00 82.56 96 GLY A CA 1
ATOM 753 C C . GLY A 1 96 ? -11.563 15.783 12.487 1.00 82.56 96 GLY A C 1
ATOM 754 O O . GLY A 1 96 ? -12.463 15.304 11.803 1.00 82.56 96 GLY A O 1
ATOM 755 N N . TRP A 1 97 ? -10.292 15.426 12.331 1.00 84.44 97 TRP A N 1
ATOM 756 C CA . TRP A 1 97 ? -9.841 14.432 11.358 1.00 84.44 97 TRP A CA 1
ATOM 757 C C . TRP A 1 97 ? -8.859 13.449 11.995 1.00 84.44 97 TRP A C 1
ATOM 759 O O . TRP A 1 97 ? -8.176 13.760 12.973 1.00 84.44 97 TRP A O 1
ATOM 769 N N . LEU A 1 98 ? -8.806 12.246 11.436 1.00 83.69 98 LEU A N 1
ATOM 770 C CA . LEU A 1 98 ? -7.839 11.201 11.750 1.00 83.69 98 LEU A CA 1
ATOM 771 C C . LEU A 1 98 ? -7.159 10.775 10.450 1.00 83.69 98 LEU A C 1
ATOM 773 O O . LEU A 1 98 ? -7.835 10.541 9.450 1.00 83.69 98 LEU A O 1
ATOM 777 N N . MET A 1 99 ? -5.831 10.694 10.463 1.00 87.12 99 MET A N 1
ATOM 778 C CA . MET A 1 99 ? -5.039 10.295 9.304 1.00 87.12 99 MET A CA 1
ATOM 779 C C . MET A 1 99 ? -4.210 9.064 9.629 1.00 87.12 99 MET A C 1
ATOM 781 O O . MET A 1 99 ? -3.516 9.046 10.641 1.00 87.12 99 MET A O 1
ATOM 785 N N . HIS A 1 100 ? -4.251 8.083 8.734 1.00 89.25 100 HIS A N 1
ATOM 786 C CA . HIS A 1 100 ? -3.381 6.911 8.772 1.00 89.25 100 HIS A CA 1
ATOM 787 C C . HIS A 1 100 ? -2.702 6.735 7.424 1.00 89.25 100 HIS A C 1
ATOM 789 O O . HIS A 1 100 ? -3.277 7.070 6.388 1.00 89.25 100 HIS A O 1
ATOM 795 N N . HIS A 1 101 ? -1.491 6.190 7.427 1.00 91.88 101 HIS A N 1
ATOM 796 C CA . HIS A 1 101 ? -0.871 5.713 6.198 1.00 91.88 101 HIS A CA 1
ATOM 797 C C . HIS A 1 101 ? -1.588 4.454 5.705 1.00 91.88 101 HIS A C 1
ATOM 799 O O . HIS A 1 101 ? -2.066 3.651 6.502 1.00 91.88 101 HIS A O 1
ATOM 805 N N . TRP A 1 102 ? -1.637 4.255 4.388 1.00 90.56 102 TRP A N 1
ATOM 806 C CA . TRP A 1 102 ? -2.145 3.001 3.820 1.00 90.56 102 TRP A CA 1
ATOM 807 C C . TRP A 1 102 ? -1.214 1.823 4.090 1.00 90.56 102 TRP A C 1
ATOM 809 O O . TRP A 1 102 ? -1.652 0.734 4.454 1.00 90.56 102 TRP A O 1
ATOM 819 N N . VAL A 1 103 ? 0.082 2.062 3.910 1.00 94.00 103 VAL A N 1
ATOM 820 C CA . VAL A 1 103 ? 1.142 1.064 4.020 1.00 94.00 103 VAL A CA 1
ATOM 821 C C . VAL A 1 103 ? 2.101 1.516 5.107 1.00 94.00 103 VAL A C 1
ATOM 823 O O . VAL A 1 103 ? 2.653 2.611 5.022 1.00 94.00 103 VAL A O 1
ATOM 826 N N . GLN A 1 104 ? 2.309 0.671 6.115 1.00 95.00 104 GLN A N 1
ATOM 827 C CA . GLN A 1 104 ? 3.254 0.957 7.199 1.00 95.00 104 GLN A CA 1
ATOM 828 C C . GLN A 1 104 ? 4.657 0.415 6.919 1.00 95.00 104 GLN A C 1
ATOM 830 O O . GLN A 1 104 ? 5.638 0.946 7.433 1.00 95.00 104 GLN A O 1
ATOM 835 N N . ARG A 1 105 ? 4.767 -0.634 6.093 1.00 96.25 105 ARG A N 1
ATOM 836 C CA . ARG A 1 105 ? 6.051 -1.205 5.679 1.00 96.25 105 ARG A CA 1
ATOM 837 C C . ARG A 1 105 ? 5.975 -1.706 4.246 1.00 96.25 105 ARG A C 1
ATOM 839 O O . ARG A 1 105 ? 5.006 -2.363 3.876 1.00 96.25 105 ARG A O 1
ATOM 846 N N . ALA A 1 106 ? 7.021 -1.444 3.478 1.00 96.81 106 ALA A N 1
ATOM 847 C CA . ALA A 1 106 ? 7.291 -2.157 2.243 1.00 96.81 106 ALA A CA 1
ATOM 848 C C . ALA A 1 106 ? 8.771 -2.542 2.188 1.00 96.81 106 ALA A C 1
ATOM 850 O O . ALA A 1 106 ? 9.623 -1.790 2.660 1.00 96.81 106 ALA A O 1
ATOM 851 N N . GLU A 1 107 ? 9.067 -3.708 1.630 1.00 97.19 107 GLU A N 1
ATOM 852 C CA . GLU A 1 107 ? 10.419 -4.256 1.557 1.00 97.19 107 GLU A CA 1
ATOM 853 C C . GLU A 1 107 ? 10.624 -4.937 0.208 1.00 97.19 107 GLU A C 1
ATOM 855 O O . GLU A 1 107 ? 9.755 -5.673 -0.251 1.00 97.19 107 GLU A O 1
ATOM 860 N N . TYR A 1 108 ? 11.766 -4.682 -0.427 1.00 96.38 108 TYR A N 1
ATOM 861 C CA . TYR A 1 108 ? 12.209 -5.425 -1.599 1.00 96.38 108 TYR A CA 1
ATOM 862 C C . TYR A 1 108 ? 13.495 -6.160 -1.246 1.00 96.38 108 TYR A C 1
ATOM 864 O O . TYR A 1 108 ? 14.465 -5.517 -0.846 1.00 96.38 108 TYR A O 1
ATOM 872 N N . GLU A 1 109 ? 13.496 -7.479 -1.411 1.00 96.62 109 GLU A N 1
ATOM 873 C CA . GLU A 1 109 ? 14.630 -8.351 -1.124 1.00 96.62 109 GLU A CA 1
ATOM 874 C C . GLU A 1 109 ? 15.260 -8.813 -2.450 1.00 96.62 109 GLU A C 1
ATOM 876 O O . GLU A 1 109 ? 14.693 -9.655 -3.152 1.00 96.62 109 GLU A O 1
ATOM 881 N N . PRO A 1 110 ? 16.424 -8.264 -2.851 1.00 92.50 110 PRO A N 1
ATOM 882 C CA . PRO A 1 110 ? 17.055 -8.623 -4.117 1.00 92.50 110 PRO A CA 1
ATOM 883 C C . PRO A 1 110 ? 17.512 -10.082 -4.186 1.00 92.50 110 PRO A C 1
ATOM 885 O O . PRO A 1 110 ? 17.648 -10.604 -5.291 1.00 92.50 110 PRO A O 1
ATOM 888 N N . SER A 1 111 ? 17.778 -10.730 -3.044 1.00 94.88 111 SER A N 1
ATOM 889 C CA . SER A 1 111 ? 18.290 -12.108 -3.026 1.00 94.88 111 SER A CA 1
ATOM 890 C C . SER A 1 111 ? 17.291 -13.133 -3.571 1.00 94.88 111 SER A C 1
ATOM 892 O O . SER A 1 111 ? 17.713 -14.133 -4.152 1.00 94.88 111 SER A O 1
ATOM 894 N N . ASP A 1 112 ? 15.988 -12.870 -3.444 1.00 94.12 112 ASP A N 1
ATOM 895 C CA . ASP A 1 112 ? 14.917 -13.721 -3.977 1.00 94.12 112 ASP A CA 1
ATOM 896 C C . ASP A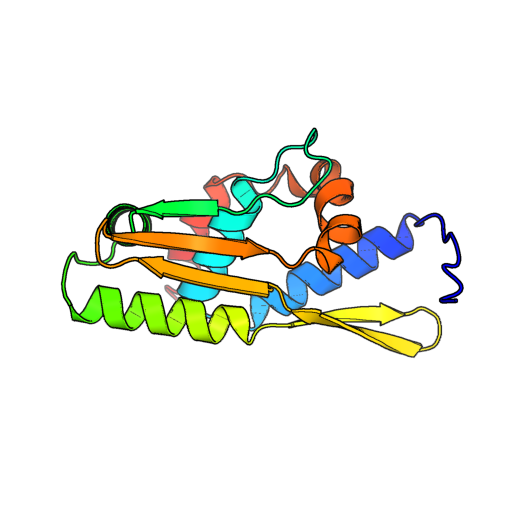 1 112 ? 13.907 -12.975 -4.872 1.00 94.12 112 ASP A C 1
ATOM 898 O O . ASP A 1 112 ? 12.957 -13.573 -5.383 1.00 94.12 112 ASP A O 1
ATOM 902 N N . GLY A 1 113 ? 14.119 -11.674 -5.092 1.00 92.69 113 GLY A N 1
ATOM 903 C CA . GLY A 1 113 ? 13.267 -10.825 -5.922 1.00 92.69 113 GLY A CA 1
ATOM 904 C C . GLY A 1 113 ? 11.868 -10.612 -5.341 1.00 92.69 113 GLY A C 1
ATOM 905 O O . GLY A 1 113 ? 10.921 -10.368 -6.102 1.00 92.69 113 GLY A O 1
ATOM 906 N N . SER A 1 114 ? 11.704 -10.746 -4.023 1.00 95.62 114 SER A N 1
ATOM 907 C CA . SER A 1 114 ? 10.411 -10.572 -3.369 1.00 95.62 114 SER A CA 1
ATOM 908 C C . SER A 1 114 ? 10.134 -9.118 -2.989 1.00 95.62 114 SER A C 1
ATOM 910 O O . SER A 1 114 ? 11.017 -8.362 -2.594 1.00 95.62 114 SER A O 1
ATOM 912 N N . LEU A 1 115 ? 8.871 -8.730 -3.135 1.00 95.94 115 LEU A N 1
ATOM 913 C CA . LEU A 1 115 ? 8.280 -7.493 -2.653 1.00 95.94 115 LEU A CA 1
ATOM 914 C C . LEU A 1 115 ? 7.288 -7.847 -1.541 1.00 95.94 115 LEU A C 1
ATOM 916 O O . LEU A 1 115 ? 6.357 -8.621 -1.765 1.00 95.94 115 LEU A O 1
ATOM 920 N N . SER A 1 116 ? 7.463 -7.257 -0.368 1.00 96.31 116 SER A N 1
ATOM 921 C CA . SER A 1 116 ? 6.542 -7.376 0.761 1.00 96.31 116 SER A CA 1
ATOM 922 C C . SER A 1 116 ? 5.864 -6.035 1.021 1.00 96.31 116 SER A C 1
ATOM 924 O O . SER A 1 116 ? 6.525 -4.998 1.021 1.00 96.31 116 SER A O 1
ATOM 926 N N . ILE A 1 117 ? 4.548 -6.040 1.234 1.00 95.81 117 ILE A N 1
ATOM 927 C CA . ILE A 1 117 ? 3.745 -4.861 1.579 1.00 95.81 117 ILE A CA 1
ATOM 928 C C . ILE A 1 117 ? 2.910 -5.197 2.810 1.00 95.81 117 ILE A C 1
ATOM 930 O O . ILE A 1 117 ? 2.108 -6.130 2.789 1.00 95.81 117 ILE A O 1
ATOM 934 N N . ARG A 1 118 ? 3.057 -4.399 3.868 1.00 95.00 118 ARG A N 1
ATOM 935 C CA . ARG A 1 118 ? 2.235 -4.475 5.073 1.00 95.00 118 ARG A CA 1
ATOM 936 C C . ARG A 1 118 ? 1.329 -3.255 5.160 1.00 95.00 118 ARG A C 1
ATOM 938 O O . ARG A 1 118 ? 1.807 -2.122 5.292 1.00 95.00 118 ARG A O 1
ATOM 945 N N . LEU A 1 119 ? 0.022 -3.501 5.087 1.00 91.88 119 LEU A N 1
ATOM 946 C CA . LEU A 1 119 ? -0.988 -2.482 5.361 1.00 91.88 119 LEU A CA 1
ATOM 947 C C . LEU A 1 119 ? -0.851 -1.993 6.805 1.00 91.88 119 LEU A C 1
ATOM 949 O O . LEU A 1 119 ? -0.362 -2.724 7.663 1.00 91.88 119 LEU A O 1
ATOM 953 N N . SER A 1 120 ? -1.222 -0.741 7.060 1.00 92.50 120 SER A N 1
ATOM 954 C CA . SER A 1 120 ? -1.140 -0.204 8.418 1.00 92.50 120 SER A CA 1
ATOM 955 C C . SER A 1 120 ? -2.113 -0.924 9.347 1.00 92.50 120 SER A C 1
ATOM 957 O O . SER A 1 120 ? -3.296 -1.017 9.030 1.00 92.50 120 SER A O 1
ATOM 959 N N . ASP A 1 121 ? -1.624 -1.397 10.497 1.00 90.81 121 ASP A N 1
ATOM 960 C CA . ASP A 1 121 ? -2.448 -2.114 11.481 1.00 90.81 121 ASP A CA 1
ATOM 961 C C . ASP A 1 121 ? -3.585 -1.211 12.014 1.00 90.81 121 ASP A C 1
ATOM 963 O O . ASP A 1 121 ? -4.679 -1.684 12.319 1.00 90.81 121 ASP A O 1
ATOM 967 N N . ASP A 1 122 ? -3.383 0.113 11.999 1.00 87.81 122 ASP A N 1
ATOM 968 C CA . ASP A 1 122 ? -4.402 1.121 12.319 1.00 87.81 122 ASP A CA 1
ATOM 969 C C . ASP A 1 122 ? -5.632 1.068 11.396 1.00 87.81 122 ASP A C 1
ATOM 971 O O . ASP A 1 122 ? -6.690 1.611 11.723 1.00 87.81 122 ASP A O 1
ATOM 975 N N . LEU A 1 123 ? -5.503 0.441 10.222 1.00 84.88 123 LEU A N 1
ATOM 976 C CA . LEU A 1 123 ? -6.597 0.264 9.275 1.00 84.88 123 LEU A CA 1
ATOM 977 C C . LEU A 1 123 ? -7.443 -0.973 9.549 1.00 84.88 123 LEU A C 1
ATOM 979 O O . LEU A 1 123 ? -8.526 -1.083 8.972 1.00 84.88 123 LEU A O 1
ATOM 983 N N . ALA A 1 124 ? -7.000 -1.881 10.422 1.00 84.31 124 ALA A N 1
ATOM 984 C CA . ALA A 1 124 ? -7.722 -3.112 10.728 1.00 84.31 124 ALA A CA 1
ATOM 985 C C . ALA A 1 124 ? -9.190 -2.858 11.137 1.00 84.31 124 ALA A C 1
ATOM 987 O O . ALA A 1 124 ? -10.074 -3.484 10.541 1.00 84.31 124 ALA A O 1
ATOM 988 N N . PRO A 1 125 ? -9.510 -1.886 12.024 1.00 79.06 125 PRO A N 1
ATOM 989 C CA . PRO A 1 125 ? -10.895 -1.605 12.404 1.00 79.06 125 PRO A CA 1
ATOM 990 C C . PRO A 1 125 ? -11.772 -1.177 11.221 1.00 79.06 125 PRO A C 1
ATOM 992 O O . PRO A 1 125 ? -12.963 -1.482 11.205 1.00 79.06 125 PRO A O 1
ATOM 995 N N . TYR A 1 126 ? -11.178 -0.506 10.230 1.00 76.44 126 TYR A N 1
ATOM 996 C CA . TYR A 1 126 ? -11.869 0.058 9.072 1.00 76.44 126 TYR A CA 1
ATOM 997 C C . TYR A 1 126 ? -11.973 -0.920 7.903 1.00 76.44 126 TYR A C 1
ATOM 999 O O . TYR A 1 126 ? -12.928 -0.866 7.145 1.00 76.44 126 TYR A O 1
ATOM 1007 N N . VAL A 1 127 ? -10.999 -1.810 7.714 1.00 73.25 127 VAL A N 1
ATOM 1008 C CA . VAL A 1 127 ? -10.948 -2.667 6.520 1.00 73.25 127 VAL A CA 1
ATOM 1009 C C . VAL A 1 127 ? -11.515 -4.061 6.790 1.00 73.25 127 VAL A C 1
ATOM 1011 O O . VAL A 1 127 ? -12.233 -4.582 5.936 1.00 73.25 127 VAL A O 1
ATOM 1014 N N . LEU A 1 128 ? -11.272 -4.643 7.972 1.00 71.50 128 LEU A N 1
ATOM 1015 C CA . LEU A 1 128 ? -11.746 -5.995 8.310 1.00 71.50 128 LEU A CA 1
ATOM 1016 C C . LEU A 1 128 ? -13.280 -6.052 8.396 1.00 71.50 128 LEU A C 1
ATOM 1018 O O . LEU A 1 128 ? -13.914 -6.919 7.800 1.00 71.50 128 LEU A O 1
ATOM 1022 N N . HIS A 1 129 ? -13.899 -5.057 9.038 1.00 61.56 129 HIS A N 1
ATOM 1023 C CA . HIS A 1 129 ? -15.355 -5.003 9.228 1.00 61.56 129 HIS A CA 1
ATOM 1024 C C . HIS A 1 129 ? -16.132 -4.565 7.979 1.00 61.56 129 HIS A C 1
ATOM 1026 O O . HIS A 1 129 ? -17.341 -4.769 7.895 1.00 61.56 129 HIS A O 1
ATOM 1032 N N . MET A 1 130 ? -15.462 -3.965 6.992 1.00 58.72 130 MET A N 1
ATOM 1033 C CA . MET A 1 130 ? -16.109 -3.501 5.763 1.00 58.72 130 MET A CA 1
ATOM 1034 C C . MET A 1 130 ? -16.131 -4.556 4.648 1.00 58.72 130 MET A C 1
ATOM 1036 O O . MET A 1 130 ? -16.706 -4.311 3.584 1.00 58.72 130 MET A O 1
ATOM 1040 N N . GLN A 1 131 ? -15.552 -5.743 4.862 1.00 55.22 131 GLN A N 1
ATOM 1041 C CA . GLN A 1 131 ? -15.517 -6.794 3.842 1.00 55.22 131 GLN A CA 1
ATOM 1042 C C . GLN A 1 131 ? -16.908 -7.301 3.434 1.00 55.22 131 GLN A C 1
ATOM 1044 O O . GLN A 1 131 ? -17.103 -7.609 2.256 1.00 55.22 131 GLN A O 1
ATOM 1049 N N . GLU A 1 132 ? -17.909 -7.294 4.321 1.00 49.47 132 GLU A N 1
ATOM 1050 C CA . GLU A 1 132 ? -19.295 -7.622 3.938 1.00 49.47 132 GLU A CA 1
ATOM 1051 C C . GLU A 1 132 ? -19.872 -6.637 2.903 1.00 49.47 132 GLU A C 1
ATOM 1053 O O . GLU A 1 132 ? -20.703 -7.017 2.078 1.00 49.47 132 GLU A O 1
ATOM 1058 N N . GLN A 1 133 ? -19.389 -5.387 2.881 1.00 44.50 133 GLN A N 1
ATOM 1059 C CA . GLN A 1 133 ? -19.834 -4.346 1.946 1.00 44.50 133 GLN A CA 1
ATOM 1060 C C . GLN A 1 133 ? -18.914 -4.197 0.719 1.00 44.50 133 GLN A C 1
ATOM 1062 O O . GLN A 1 133 ? -19.394 -3.887 -0.372 1.00 44.50 133 GLN A O 1
ATOM 1067 N N . TYR A 1 134 ? -17.609 -4.467 0.856 1.00 42.25 134 TYR A N 1
ATOM 1068 C CA . TYR A 1 134 ? -16.619 -4.345 -0.227 1.00 42.25 134 TYR A CA 1
ATOM 1069 C C . TYR A 1 134 ? -16.396 -5.603 -1.065 1.00 42.25 134 TYR A C 1
ATOM 1071 O O . TYR A 1 134 ? -15.779 -5.506 -2.128 1.00 42.25 134 TYR A O 1
ATOM 1079 N N . SER A 1 135 ? -16.956 -6.752 -0.673 1.00 39.78 135 SER A N 1
ATOM 1080 C CA . SER A 1 135 ? -16.908 -8.013 -1.442 1.00 39.78 135 SER A CA 1
ATOM 1081 C C . SER A 1 135 ? -17.455 -7.919 -2.885 1.00 39.78 135 SER A C 1
ATOM 1083 O O . SER A 1 135 ? -17.383 -8.884 -3.653 1.00 39.78 135 SER A O 1
ATOM 1085 N N . VAL A 1 136 ? -17.996 -6.763 -3.281 1.00 38.62 136 VAL A N 1
ATOM 1086 C CA . VAL A 1 136 ? -18.501 -6.464 -4.629 1.00 38.62 136 VAL A CA 1
ATOM 1087 C C . VAL A 1 136 ? -17.423 -5.900 -5.570 1.00 38.62 136 VAL A C 1
ATOM 1089 O O . VAL A 1 136 ? -17.569 -6.034 -6.782 1.00 38.62 136 VAL A O 1
ATOM 1092 N N . LEU A 1 137 ? -16.292 -5.386 -5.069 1.00 40.06 137 LEU A N 1
ATOM 1093 C CA . LEU A 1 137 ? -15.135 -4.980 -5.892 1.00 40.06 137 LEU A CA 1
ATOM 1094 C C . LEU A 1 137 ? -14.290 -6.204 -6.283 1.00 40.06 137 LEU A C 1
ATOM 1096 O O . LEU A 1 137 ? -13.078 -6.272 -6.090 1.00 40.06 137 LEU A O 1
ATOM 1100 N N . ARG A 1 138 ? -14.951 -7.228 -6.830 1.00 40.16 138 ARG A N 1
ATOM 1101 C CA . ARG A 1 138 ? -14.257 -8.365 -7.432 1.00 40.16 138 ARG A CA 1
ATOM 1102 C C . ARG A 1 138 ? -13.405 -7.845 -8.582 1.00 40.16 138 ARG A C 1
ATOM 1104 O O . ARG A 1 138 ? -13.823 -6.959 -9.323 1.00 40.16 138 ARG A O 1
ATOM 1111 N N . VAL A 1 139 ? -12.250 -8.478 -8.750 1.00 41.94 139 VAL A N 1
ATOM 1112 C CA . VAL A 1 139 ? -11.231 -8.377 -9.814 1.00 41.94 139 VAL A CA 1
ATOM 1113 C C . VAL A 1 139 ? -11.732 -7.938 -11.212 1.00 41.94 139 VAL A C 1
ATOM 1115 O O . VAL A 1 139 ? -10.979 -7.341 -11.974 1.00 41.94 139 VAL A O 1
ATOM 1118 N N . ALA A 1 140 ? -13.009 -8.134 -11.544 1.00 39.22 140 ALA A N 1
ATOM 1119 C CA . ALA A 1 140 ? -13.684 -7.542 -12.698 1.00 39.22 140 ALA A CA 1
ATOM 1120 C C . ALA A 1 140 ? -13.555 -6.003 -12.822 1.00 39.22 140 ALA A C 1
ATOM 1122 O O . ALA A 1 140 ? -13.521 -5.495 -13.943 1.00 39.22 140 ALA A O 1
ATOM 1123 N N . ASP A 1 141 ? -13.447 -5.245 -11.725 1.00 45.53 141 ASP A N 1
ATOM 1124 C CA . ASP A 1 141 ? -13.266 -3.783 -11.804 1.00 45.53 141 ASP A CA 1
ATOM 1125 C C . ASP A 1 141 ? -11.804 -3.359 -12.046 1.00 45.53 141 ASP A C 1
ATOM 1127 O O . ASP A 1 141 ? -11.563 -2.298 -12.629 1.00 45.53 141 ASP A O 1
ATOM 1131 N N . LEU A 1 142 ? -10.822 -4.218 -11.729 1.00 44.81 142 LEU A N 1
ATOM 1132 C CA . LEU A 1 142 ? -9.420 -4.017 -12.131 1.00 44.81 142 LEU A CA 1
ATOM 1133 C C . LEU A 1 142 ? -9.267 -4.055 -13.661 1.00 44.81 142 LEU A C 1
ATOM 1135 O O . LEU A 1 142 ? -8.470 -3.296 -14.213 1.00 44.81 142 LEU A O 1
ATOM 1139 N N 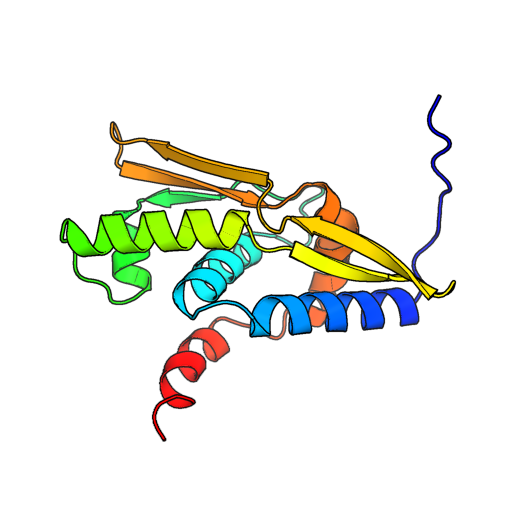. ALA A 1 143 ? -10.077 -4.865 -14.353 1.00 42.00 143 ALA A N 1
ATOM 1140 C CA . ALA A 1 143 ? -10.126 -4.895 -15.816 1.00 42.00 143 ALA A CA 1
ATOM 1141 C C . ALA A 1 143 ? -10.777 -3.627 -16.413 1.00 42.00 143 ALA A C 1
ATOM 1143 O O . ALA A 1 143 ? -10.310 -3.108 -17.425 1.00 42.00 143 ALA A O 1
ATOM 1144 N N . LYS A 1 144 ? -11.805 -3.056 -15.762 1.00 39.53 144 LYS A N 1
ATOM 1145 C CA . LYS A 1 144 ? -12.469 -1.812 -16.219 1.00 39.53 144 LYS A CA 1
ATOM 1146 C C . LYS A 1 144 ? -11.631 -0.547 -16.014 1.00 39.53 144 LYS A C 1
ATOM 1148 O O . LYS A 1 144 ? -11.864 0.460 -16.683 1.00 39.53 144 LYS A O 1
ATOM 1153 N N . LEU A 1 145 ? -10.632 -0.581 -15.132 1.00 42.69 145 LEU A N 1
ATOM 1154 C CA . LEU A 1 145 ? -9.647 0.499 -14.996 1.00 42.69 145 LEU A CA 1
ATOM 1155 C C . LEU A 1 145 ? -8.781 0.682 -16.255 1.00 42.69 145 LEU A C 1
ATOM 1157 O O . LEU A 1 145 ? -8.203 1.753 -16.420 1.00 42.69 145 LEU A O 1
ATOM 1161 N N . GLN A 1 146 ? -8.731 -0.300 -17.168 1.00 39.28 146 GLN A N 1
ATOM 1162 C CA . GLN A 1 146 ? -8.078 -0.133 -18.472 1.00 39.28 146 GLN A CA 1
ATOM 1163 C C . GLN A 1 146 ? -8.915 0.657 -19.491 1.00 39.28 146 GLN A C 1
ATOM 1165 O O . GLN A 1 146 ? -8.346 1.168 -20.449 1.00 39.28 146 GLN A O 1
ATOM 1170 N N . SER A 1 147 ? -10.236 0.797 -19.306 1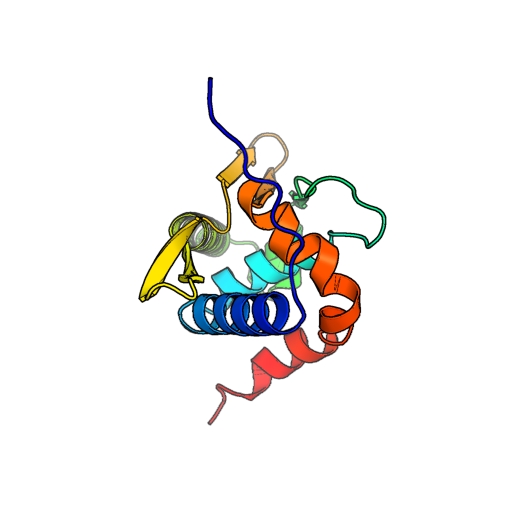.00 36.44 147 SER A N 1
ATOM 1171 C CA . SER A 1 147 ? -11.117 1.361 -20.343 1.00 36.44 147 SER A CA 1
ATOM 1172 C C . SER A 1 147 ? -11.644 2.771 -20.058 1.00 36.44 147 SER A C 1
ATOM 1174 O O . SER A 1 147 ? -12.208 3.386 -20.955 1.00 36.44 147 SER A O 1
ATOM 1176 N N . LYS A 1 148 ? -11.494 3.308 -18.838 1.00 31.39 148 LYS A N 1
ATOM 1177 C CA . LYS A 1 148 ? -12.034 4.639 -18.475 1.00 31.39 148 LYS A CA 1
ATOM 1178 C C . LYS A 1 148 ? -11.053 5.811 -18.597 1.00 31.39 148 LYS A C 1
ATOM 1180 O O . LYS A 1 148 ? -11.458 6.942 -18.362 1.00 31.39 148 LYS A O 1
ATOM 1185 N N . TYR A 1 149 ? -9.808 5.555 -18.997 1.00 37.28 149 TYR A N 1
ATOM 1186 C CA . TYR A 1 149 ? -8.830 6.593 -19.364 1.00 37.28 149 TYR A CA 1
ATOM 1187 C C . TYR A 1 149 ? -8.424 6.520 -20.846 1.00 37.28 149 TYR A C 1
ATOM 1189 O O . TYR A 1 149 ? -7.401 7.069 -21.240 1.00 37.28 149 TYR A O 1
ATOM 1197 N N . ALA A 1 150 ? -9.236 5.841 -21.663 1.00 32.78 150 ALA A N 1
ATOM 1198 C CA . ALA A 1 150 ? -9.171 5.884 -23.119 1.00 32.78 150 ALA A CA 1
ATOM 1199 C C . ALA A 1 150 ? -10.393 6.642 -23.667 1.00 32.78 150 ALA A C 1
ATOM 1201 O O . ALA A 1 150 ? -11.194 6.078 -24.408 1.00 32.78 150 ALA A O 1
ATOM 1202 N N . GLN A 1 151 ? -10.562 7.894 -23.242 1.00 34.88 151 GLN A N 1
ATOM 1203 C CA . GLN A 1 151 ? -11.277 8.944 -23.974 1.00 34.88 151 GLN A CA 1
ATOM 1204 C C . GLN A 1 151 ? -10.602 10.280 -23.691 1.00 34.88 151 GLN A C 1
ATOM 1206 O O . GLN A 1 151 ? -10.254 10.509 -22.510 1.00 34.88 151 GLN A O 1
#

Sequence (151 aa):
MSTTKDVVPTRDDYLLQAHAISRGAYTMTVLERRLLYLAMAQIRPQDDELPEVRMSAYSVLQAFGMSDDGRSYIELKAAVERLMGRVIVIDRPNGGWLMHHWVQRAEYEPSDGSLSIRLSDDLAPYVLHMQEQYSVLRVADLAKLQSKYAQ

Nearest PDB structures (foldseek):
  2z9o-assembly1_A  TM=7.198E-01  e=1.173E-06  Escherichia coli K-12
  1hkq-assembly1_A  TM=7.403E-01  e=3.691E-06  Pseudomonas savastanoi
  6h24-assembly1_A  TM=6.912E-01  e=2.144E-06  Sphinx1.76-related DNA
  2z9o-assembly1_B  TM=7.196E-01  e=5.981E-06  Escherichia coli K-12
  1hkq-assembly1_B  TM=6.676E-01  e=5.981E-06  Pseudomonas savastanoi

Solvent-accessible surface area (backbone atoms only — not comparable to full-atom values): 9055 Å² total; per-residue (Å²): 138,82,85,78,76,91,72,83,85,49,75,66,53,53,52,48,46,52,51,18,56,52,56,38,51,69,78,44,55,71,64,30,42,50,54,51,50,57,53,57,68,70,60,52,91,83,49,93,62,70,62,71,41,73,44,48,46,66,58,51,31,56,75,71,74,45,64,99,45,76,66,45,55,52,51,49,52,54,30,52,56,53,37,42,72,35,53,36,56,38,78,39,98,87,78,47,76,47,76,44,49,52,32,70,46,74,48,74,42,80,92,79,43,33,34,35,42,25,55,26,70,86,42,37,80,64,54,55,75,40,42,87,73,51,70,74,74,45,73,72,56,68,62,51,64,70,61,78,78,72,121

pLDDT: mean 76.09, std 20.6, range [31.23, 97.25]

Radius of gyration: 16.59 Å; Cα contacts (8 Å, |Δi|>4): 161; chains: 1; bounding box: 42×33×55 Å

Mean predicted aligned error: 9.44 Å

Foldseek 3Di:
DDDDDDDDDDPVQLVLLVVLVVVLLVVADLLLNLVLVVQLVVDDLPDPFRDKDKDAPVVSCVVVVHDPDPVSVVVNVVSVVVLQVGWGWRQDPVRDIDIDRQWPDWDADPVRRMIITTGDRVCCVNSSVCCVVCVVPPPVVSVVVVPPPPD